Protein AF-A0A4R4ZJU9-F1 (afdb_monomer)

Radius of 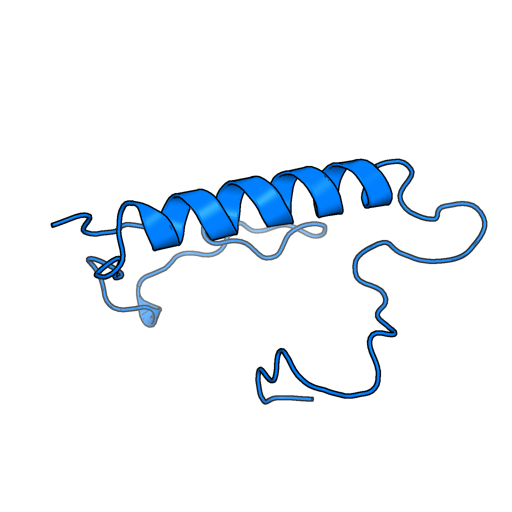gyration: 15.34 Å; Cα contacts (8 Å, |Δi|>4): 45; chains: 1; bounding box: 32×27×34 Å

Foldseek 3Di:
DPDDDPPDPDPDDCLQHDDPRRNPCVVVVVVCCVVVVVVLCVQQVPKDAPDDPVPFDFDPDPNDTDGPDGHIDRD

Sequence (75 aa):
AHQFNPDRPDHTHLAFGVGAHYCLGAPLARLETRIALSELFHRHPDLRLSVPADQLTQVPSLFTNCPRELPVSLS

Structure (mmCIF, N/CA/C/O backbone):
data_AF-A0A4R4ZJU9-F1
#
_entry.id   AF-A0A4R4ZJU9-F1
#
loop_
_atom_site.group_PDB
_atom_site.id
_atom_site.type_symbol
_atom_site.label_atom_id
_atom_site.label_alt_id
_atom_site.label_comp_id
_atom_site.label_asym_id
_atom_site.label_entity_id
_atom_site.label_seq_id
_atom_site.pdbx_PDB_ins_code
_atom_site.Cartn_x
_atom_site.Cartn_y
_atom_site.Cartn_z
_atom_site.occupancy
_atom_site.B_iso_or_equiv
_atom_site.auth_seq_id
_atom_site.auth_comp_id
_atom_site.auth_asym_id
_atom_site.auth_atom_id
_atom_site.pdbx_PDB_model_num
ATOM 1 N N . ALA A 1 1 ? -7.561 13.867 -9.087 1.00 72.12 1 ALA A N 1
ATOM 2 C CA . ALA A 1 1 ? -6.468 13.148 -8.393 1.00 72.12 1 ALA A CA 1
ATOM 3 C C . ALA A 1 1 ? -6.732 12.925 -6.897 1.00 72.12 1 ALA A C 1
ATOM 5 O O . ALA A 1 1 ? -6.255 11.932 -6.374 1.00 72.12 1 ALA A O 1
ATOM 6 N N . HIS A 1 2 ? -7.484 13.792 -6.204 1.00 90.62 2 HIS A N 1
ATOM 7 C CA . HIS A 1 2 ? -7.688 13.713 -4.742 1.00 90.62 2 HIS A CA 1
ATOM 8 C C . HIS A 1 2 ? -8.811 12.764 -4.279 1.00 90.62 2 HIS A C 1
ATOM 10 O O . HIS A 1 2 ? -9.210 12.809 -3.122 1.00 90.62 2 HIS A O 1
ATOM 16 N N . GLN A 1 3 ? -9.333 11.922 -5.171 1.00 91.94 3 GLN A N 1
ATOM 17 C CA . GLN A 1 3 ? -10.356 10.927 -4.859 1.00 91.94 3 GLN A CA 1
ATOM 18 C C . GLN A 1 3 ? -9.780 9.538 -5.121 1.00 91.94 3 GLN A C 1
ATOM 20 O O . GLN A 1 3 ? -9.184 9.301 -6.175 1.00 91.94 3 GLN A O 1
ATOM 25 N N . PHE A 1 4 ? -9.966 8.626 -4.170 1.00 92.62 4 PHE A N 1
ATOM 26 C CA . PHE A 1 4 ? -9.654 7.218 -4.363 1.00 92.62 4 PHE A CA 1
ATOM 27 C C . PHE A 1 4 ? -10.764 6.565 -5.196 1.00 92.62 4 PHE A C 1
ATOM 29 O O . PHE A 1 4 ? -11.908 6.501 -4.758 1.00 92.62 4 PHE A O 1
ATOM 36 N N . ASN A 1 5 ? -10.425 6.121 -6.408 1.00 94.00 5 ASN A N 1
ATOM 37 C CA . ASN A 1 5 ? -11.315 5.376 -7.296 1.00 94.00 5 ASN A CA 1
ATOM 38 C C . ASN A 1 5 ? -10.560 4.141 -7.828 1.00 94.00 5 ASN A C 1
ATOM 40 O O . ASN A 1 5 ? -9.663 4.322 -8.662 1.00 94.00 5 ASN A O 1
ATOM 44 N N . PRO A 1 6 ? -10.869 2.924 -7.338 1.00 91.06 6 PRO A N 1
ATOM 45 C CA . PRO A 1 6 ? -10.219 1.696 -7.793 1.00 91.06 6 PRO A CA 1
ATOM 46 C C . PRO A 1 6 ? -10.614 1.297 -9.223 1.00 91.06 6 PRO A C 1
ATOM 48 O O . PRO A 1 6 ? -9.805 0.676 -9.902 1.00 91.06 6 PRO A O 1
ATOM 51 N N . ASP A 1 7 ? -11.789 1.716 -9.703 1.00 94.44 7 ASP A N 1
ATOM 52 C CA . ASP A 1 7 ? -12.341 1.354 -11.019 1.00 94.44 7 ASP A CA 1
ATOM 53 C C . ASP A 1 7 ? -12.036 2.399 -12.105 1.00 94.44 7 ASP A C 1
ATOM 55 O O . ASP A 1 7 ? -12.673 2.451 -13.161 1.00 94.44 7 ASP A O 1
ATOM 59 N N . ARG A 1 8 ? -11.087 3.303 -11.845 1.00 93.81 8 ARG A N 1
ATOM 60 C CA . ARG A 1 8 ? -10.711 4.340 -12.810 1.00 93.81 8 ARG A CA 1
ATOM 61 C C . ARG A 1 8 ? -10.147 3.695 -14.092 1.00 93.81 8 ARG A C 1
ATOM 63 O O . ARG A 1 8 ? -9.370 2.760 -13.996 1.00 93.81 8 ARG A O 1
ATOM 70 N N . PRO A 1 9 ? -10.432 4.225 -15.291 1.00 93.06 9 PRO A N 1
ATOM 71 C CA . PRO A 1 9 ? -10.029 3.579 -16.546 1.00 93.06 9 PRO A CA 1
ATOM 72 C C . PRO A 1 9 ? -8.517 3.633 -16.828 1.00 93.06 9 PRO A C 1
ATOM 74 O O . PRO A 1 9 ? -7.996 2.783 -17.545 1.00 93.06 9 PRO A O 1
ATOM 77 N N . ASP A 1 10 ? -7.805 4.628 -16.286 1.00 90.56 10 ASP A N 1
ATOM 78 C CA . ASP A 1 10 ? -6.356 4.779 -16.455 1.00 90.56 10 ASP A CA 1
ATOM 79 C C . ASP A 1 10 ? -5.592 4.314 -15.208 1.00 90.56 10 ASP A C 1
ATOM 81 O O . ASP A 1 10 ? -5.717 4.871 -14.111 1.00 90.56 10 ASP A O 1
ATOM 85 N N . HIS A 1 11 ? -4.761 3.289 -15.380 1.00 86.94 11 HIS A N 1
ATOM 86 C CA . HIS A 1 11 ? -3.935 2.713 -14.319 1.00 86.94 11 HIS A CA 1
ATOM 87 C C . HIS A 1 11 ? -2.475 3.185 -14.370 1.00 86.94 11 HIS A C 1
ATOM 89 O O . HIS A 1 11 ? -1.643 2.687 -13.610 1.00 86.94 11 HIS A O 1
ATOM 95 N N . THR A 1 12 ? -2.145 4.158 -15.221 1.00 90.69 12 THR A N 1
ATOM 96 C CA . THR A 1 12 ? -0.795 4.716 -15.320 1.00 90.69 12 THR A CA 1
ATOM 97 C C . THR A 1 12 ? -0.429 5.454 -14.031 1.00 90.69 12 THR A C 1
ATOM 99 O O . THR A 1 12 ? -1.168 6.309 -13.542 1.00 90.69 12 THR A O 1
ATOM 102 N N . HIS A 1 13 ? 0.711 5.102 -13.434 1.00 92.38 13 HIS A N 1
ATOM 103 C CA . HIS A 1 13 ? 1.205 5.730 -12.211 1.00 92.38 13 HIS A CA 1
ATOM 104 C C . HIS A 1 13 ? 2.720 5.559 -12.053 1.00 92.38 13 HIS A C 1
ATOM 106 O O . HIS A 1 13 ? 3.309 4.604 -12.557 1.00 92.38 13 HIS A O 1
ATOM 112 N N . LEU A 1 14 ? 3.342 6.432 -11.258 1.00 94.25 14 LEU A N 1
ATOM 113 C CA . LEU A 1 14 ? 4.790 6.419 -11.005 1.00 94.25 14 LEU A CA 1
ATOM 114 C C . LEU A 1 14 ? 5.199 5.693 -9.712 1.00 94.25 14 LEU A C 1
ATOM 116 O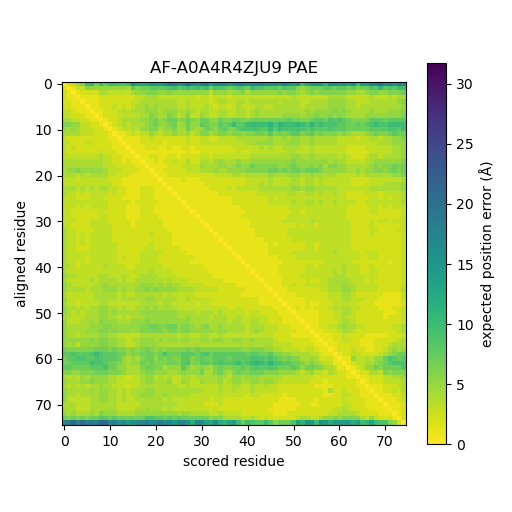 O . LEU A 1 14 ? 6.368 5.729 -9.348 1.00 94.25 14 LEU A O 1
ATOM 120 N N . ALA A 1 15 ? 4.277 5.002 -9.029 1.00 93.12 15 ALA A N 1
ATOM 121 C CA . ALA A 1 15 ? 4.562 4.336 -7.747 1.00 93.12 15 ALA A CA 1
ATOM 122 C C . ALA A 1 15 ? 5.721 3.310 -7.786 1.00 93.12 15 ALA A C 1
ATOM 124 O O . ALA A 1 15 ? 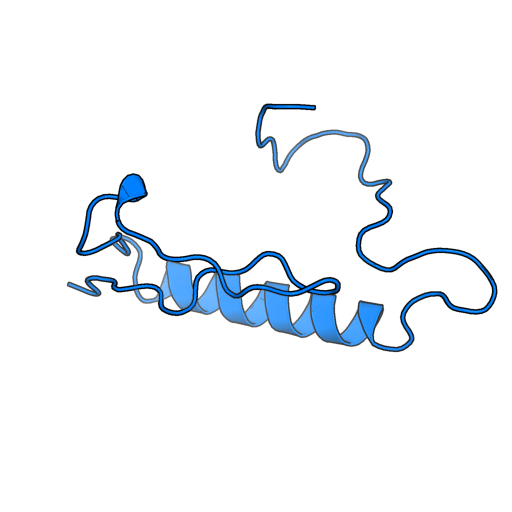6.339 3.058 -6.761 1.00 93.12 15 ALA A O 1
ATOM 125 N N . PHE A 1 16 ? 6.035 2.742 -8.958 1.00 95.44 16 PHE A N 1
ATOM 126 C CA . PHE A 1 16 ? 7.161 1.816 -9.165 1.00 95.44 16 PHE A CA 1
ATOM 127 C C . PHE A 1 16 ? 8.303 2.420 -10.006 1.00 95.44 16 PHE A C 1
ATOM 129 O O . PHE A 1 16 ? 9.179 1.691 -10.470 1.00 95.44 16 PHE A O 1
ATOM 136 N N . GLY A 1 17 ? 8.297 3.737 -10.228 1.00 94.44 17 GLY A N 1
ATOM 137 C CA . GLY A 1 17 ? 9.225 4.405 -11.141 1.00 94.44 17 GLY A CA 1
ATOM 138 C C . GLY A 1 17 ? 8.971 4.071 -12.616 1.00 94.44 17 GLY A C 1
ATOM 139 O O . GLY A 1 17 ? 7.938 3.500 -12.970 1.00 94.44 17 GLY A O 1
ATOM 140 N N . VAL A 1 18 ? 9.917 4.454 -13.480 1.00 95.69 18 VAL A N 1
ATOM 141 C CA . VAL A 1 18 ? 9.909 4.238 -14.941 1.00 95.69 18 VAL A CA 1
ATOM 142 C C . VAL A 1 18 ? 11.344 4.091 -15.471 1.00 95.69 18 VAL A C 1
ATOM 144 O O . VAL A 1 18 ? 12.297 4.518 -14.820 1.00 95.69 18 VAL A O 1
ATOM 147 N N . GLY A 1 19 ? 11.506 3.530 -16.673 1.00 95.94 19 GLY A N 1
ATOM 148 C CA . GLY A 1 19 ? 12.797 3.465 -17.371 1.00 95.94 19 GLY A CA 1
ATOM 149 C C . GLY A 1 19 ? 13.766 2.420 -16.807 1.00 95.94 19 GLY A C 1
ATOM 150 O O . GLY A 1 19 ? 13.346 1.385 -16.296 1.00 95.94 19 GLY A O 1
ATOM 151 N N . ALA A 1 20 ? 15.072 2.689 -16.910 1.00 97.56 20 ALA A N 1
ATOM 152 C CA . ALA A 1 20 ? 16.138 1.743 -16.548 1.00 97.56 20 ALA A CA 1
ATOM 153 C C . ALA A 1 20 ? 16.127 1.316 -15.068 1.00 97.56 20 ALA A C 1
ATOM 155 O O . ALA A 1 20 ? 16.620 0.243 -14.732 1.00 97.56 20 ALA A O 1
ATOM 156 N N . HIS A 1 21 ? 15.540 2.139 -14.196 1.00 96.12 21 HIS A N 1
ATOM 157 C CA . HIS A 1 21 ? 15.394 1.869 -12.764 1.00 96.12 21 HIS A CA 1
ATOM 1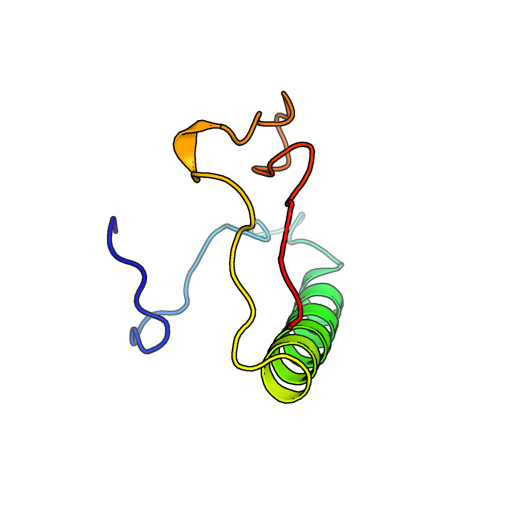58 C C . HIS A 1 21 ? 13.943 1.563 -12.372 1.00 96.12 21 HIS A C 1
ATOM 160 O O . HIS A 1 21 ? 13.557 1.769 -11.222 1.00 96.12 21 HIS A O 1
ATOM 166 N N . TYR A 1 22 ? 13.122 1.090 -13.318 1.00 96.75 22 TYR A N 1
ATOM 167 C CA . TYR A 1 22 ? 11.803 0.556 -12.991 1.00 96.75 22 TYR A CA 1
ATOM 168 C C . TYR A 1 22 ? 11.935 -0.511 -11.901 1.00 96.75 22 TYR A C 1
ATOM 170 O O . TYR A 1 22 ? 12.817 -1.369 -11.972 1.00 96.75 22 TYR A O 1
ATOM 178 N N . CYS A 1 23 ? 11.076 -0.443 -10.882 1.00 96.44 23 CYS A N 1
ATOM 179 C CA . CYS A 1 23 ? 11.172 -1.308 -9.716 1.00 96.44 23 CYS A CA 1
ATOM 180 C C . CYS A 1 23 ? 11.176 -2.781 -10.139 1.00 96.44 23 CYS A C 1
ATOM 182 O O . CYS A 1 23 ? 10.161 -3.323 -10.584 1.00 96.44 23 CYS A O 1
ATOM 184 N N . LEU A 1 24 ? 12.320 -3.436 -9.940 1.00 98.06 24 LEU A N 1
ATOM 185 C CA . LEU A 1 24 ? 12.510 -4.849 -10.257 1.00 98.06 24 LEU A CA 1
ATOM 186 C C . LEU A 1 24 ? 11.483 -5.736 -9.532 1.00 98.06 24 LEU A C 1
ATOM 188 O O . LEU A 1 24 ? 11.017 -6.730 -10.079 1.00 98.06 24 LEU A O 1
ATOM 192 N N . GLY A 1 25 ? 11.087 -5.336 -8.320 1.00 97.94 25 GLY A N 1
ATOM 193 C CA . GLY A 1 25 ? 10.102 -6.033 -7.496 1.00 97.94 25 GLY A CA 1
ATOM 194 C C . GLY A 1 25 ? 8.637 -5.741 -7.836 1.00 97.94 25 GLY A C 1
ATOM 195 O O . GLY A 1 25 ? 7.764 -6.332 -7.208 1.00 97.94 25 GLY A O 1
ATOM 196 N N . ALA A 1 26 ? 8.321 -4.870 -8.803 1.00 97.44 26 ALA A N 1
ATOM 197 C CA . ALA A 1 26 ? 6.936 -4.471 -9.079 1.00 97.44 26 ALA A CA 1
ATOM 198 C C . ALA A 1 26 ? 5.976 -5.647 -9.375 1.00 97.44 26 ALA A C 1
ATOM 200 O O . ALA A 1 26 ? 4.840 -5.610 -8.895 1.00 97.44 26 ALA A O 1
ATOM 201 N N . PRO A 1 27 ? 6.361 -6.702 -10.127 1.00 97.19 27 PRO A N 1
ATOM 202 C CA . PRO A 1 27 ? 5.491 -7.863 -10.325 1.00 97.19 27 PRO A CA 1
ATOM 203 C C . PRO A 1 27 ? 5.206 -8.623 -9.024 1.00 97.19 27 PRO A C 1
ATOM 205 O O . PRO A 1 27 ? 4.060 -9.004 -8.783 1.00 97.19 27 PRO A O 1
ATOM 208 N N . LEU A 1 28 ? 6.225 -8.795 -8.176 1.00 98.50 28 LEU A N 1
ATOM 209 C CA . LEU A 1 28 ? 6.096 -9.484 -6.893 1.00 98.50 28 LEU A CA 1
ATOM 210 C C . LEU A 1 28 ? 5.229 -8.676 -5.924 1.00 98.50 28 LEU A C 1
ATOM 212 O O . LEU A 1 28 ? 4.239 -9.196 -5.423 1.00 98.50 28 LEU A O 1
ATOM 216 N N . ALA A 1 29 ? 5.515 -7.382 -5.761 1.00 97.56 29 ALA A N 1
ATOM 217 C CA . ALA A 1 29 ? 4.738 -6.494 -4.901 1.00 97.56 29 ALA A CA 1
ATOM 218 C C . ALA A 1 29 ? 3.249 -6.469 -5.292 1.00 97.56 29 ALA A C 1
ATOM 220 O O . ALA A 1 29 ? 2.374 -6.482 -4.427 1.00 97.56 29 ALA A O 1
ATOM 221 N N . ARG A 1 30 ? 2.932 -6.491 -6.597 1.00 96.81 30 ARG A N 1
ATOM 222 C CA . ARG A 1 30 ? 1.544 -6.601 -7.083 1.00 96.81 30 ARG A CA 1
ATOM 223 C C . ARG A 1 30 ? 0.899 -7.937 -6.718 1.00 96.81 30 ARG A C 1
ATOM 225 O O . ARG A 1 30 ? -0.278 -7.950 -6.366 1.00 96.81 30 ARG A O 1
ATOM 232 N N . LEU A 1 31 ? 1.629 -9.046 -6.845 1.00 98.44 31 LEU A N 1
ATOM 233 C CA . LEU A 1 31 ? 1.129 -10.371 -6.478 1.00 98.44 31 LEU A CA 1
ATOM 234 C C . LEU A 1 31 ? 0.838 -10.445 -4.976 1.00 98.44 31 LEU A C 1
ATOM 236 O O . LEU A 1 31 ? -0.272 -10.810 -4.593 1.00 98.44 31 LEU A O 1
ATOM 240 N N . GLU A 1 32 ? 1.803 -10.039 -4.155 1.00 98.69 32 GLU A N 1
ATOM 241 C CA . GLU A 1 32 ? 1.689 -10.026 -2.698 1.00 98.69 32 GLU A CA 1
ATOM 242 C C . GLU A 1 32 ? 0.542 -9.129 -2.242 1.00 98.69 32 GLU A C 1
ATOM 244 O O . GLU A 1 32 ? -0.308 -9.579 -1.484 1.00 98.69 32 GLU A O 1
ATOM 249 N N . THR A 1 33 ? 0.447 -7.902 -2.768 1.00 97.38 33 THR A N 1
ATOM 250 C CA . THR A 1 33 ? -0.637 -6.967 -2.424 1.00 97.38 33 THR A CA 1
ATOM 251 C C . THR A 1 33 ? -2.004 -7.549 -2.771 1.00 97.38 33 THR A C 1
ATOM 253 O O . THR A 1 33 ? -2.932 -7.461 -1.970 1.00 97.38 33 THR A O 1
ATOM 256 N N . ARG A 1 34 ? -2.139 -8.178 -3.947 1.00 97.50 34 ARG A N 1
ATOM 257 C CA . ARG A 1 34 ? -3.404 -8.790 -4.370 1.00 97.50 34 ARG A CA 1
ATOM 258 C C . ARG A 1 34 ? -3.833 -9.891 -3.408 1.00 97.50 34 ARG A C 1
ATOM 260 O O . ARG A 1 34 ? -4.989 -9.904 -3.000 1.00 97.50 34 ARG A O 1
ATOM 267 N N . ILE A 1 35 ? -2.920 -10.795 -3.056 1.00 98.50 35 ILE A N 1
ATOM 268 C CA . ILE A 1 35 ? -3.214 -11.911 -2.151 1.00 98.50 35 ILE A CA 1
ATOM 269 C C . ILE A 1 35 ? -3.486 -11.380 -0.743 1.00 98.50 35 ILE A C 1
ATOM 271 O O . ILE A 1 35 ? -4.541 -11.652 -0.184 1.00 98.50 35 ILE A O 1
ATOM 275 N N . ALA A 1 36 ? -2.573 -10.579 -0.194 1.00 98.25 36 ALA A N 1
ATOM 276 C CA . ALA A 1 36 ? -2.643 -10.103 1.180 1.00 98.25 36 ALA A CA 1
ATOM 277 C C . ALA A 1 36 ? -3.903 -9.272 1.446 1.00 98.25 36 ALA A C 1
ATOM 279 O O . ALA A 1 36 ? -4.593 -9.538 2.425 1.00 98.25 36 ALA A O 1
ATOM 280 N N . LEU A 1 37 ? -4.235 -8.308 0.577 1.00 96.94 37 LEU A N 1
ATOM 281 C CA . LEU A 1 37 ? -5.424 -7.474 0.771 1.00 96.94 37 LEU A CA 1
ATOM 282 C C . LEU A 1 37 ? -6.718 -8.270 0.584 1.00 96.94 37 LEU A C 1
ATOM 284 O O . LEU A 1 37 ? -7.632 -8.115 1.389 1.00 96.94 37 LEU A O 1
ATOM 288 N N . SER A 1 38 ? -6.791 -9.142 -0.429 1.00 97.56 38 SER A N 1
ATOM 289 C CA . SER A 1 38 ? -7.989 -9.967 -0.648 1.00 97.56 38 SER A CA 1
ATOM 290 C C . SER A 1 38 ? -8.249 -10.876 0.549 1.00 97.56 38 SER A C 1
ATOM 292 O O . SER A 1 38 ? -9.358 -10.914 1.067 1.00 97.56 38 SER A O 1
ATOM 294 N N . GLU A 1 39 ? -7.212 -11.554 1.037 1.00 98.12 39 GLU A N 1
ATOM 295 C CA . GLU A 1 39 ? -7.306 -12.447 2.189 1.00 98.12 39 GLU A CA 1
ATOM 296 C C . GLU A 1 39 ? -7.616 -11.709 3.494 1.00 98.12 39 GLU A C 1
ATOM 298 O O . GLU A 1 39 ? -8.420 -12.184 4.295 1.00 98.12 39 GLU A O 1
ATOM 303 N N . LEU A 1 40 ? -6.996 -10.547 3.716 1.00 97.31 40 LEU A N 1
ATOM 304 C CA . LEU A 1 40 ? -7.223 -9.736 4.909 1.00 97.31 40 LEU A CA 1
ATOM 305 C C . LEU A 1 40 ? -8.695 -9.330 5.023 1.00 97.31 40 LEU A C 1
ATOM 307 O O . LEU A 1 40 ? -9.317 -9.588 6.051 1.00 97.31 40 LEU A O 1
ATOM 311 N N . PHE A 1 41 ? -9.254 -8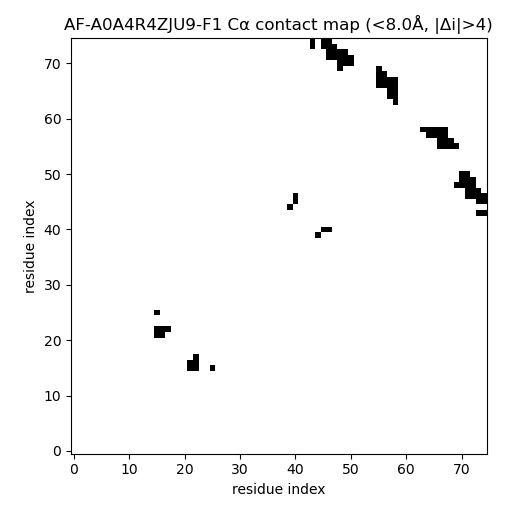.741 3.963 1.00 96.31 41 PHE A N 1
ATOM 312 C CA . PHE A 1 41 ? -10.644 -8.282 3.966 1.00 96.31 41 PHE A CA 1
ATOM 313 C C . PHE A 1 41 ? -11.651 -9.427 3.837 1.00 96.31 41 PHE A C 1
ATOM 315 O O . PHE A 1 41 ? -12.774 -9.296 4.311 1.00 96.31 41 PHE A O 1
ATOM 322 N N . HIS A 1 42 ? -11.262 -10.568 3.257 1.00 97.06 42 HIS A N 1
ATOM 323 C CA . HIS A 1 42 ? -12.099 -11.766 3.268 1.00 97.06 42 HIS A CA 1
ATOM 324 C C . HIS A 1 42 ? -12.264 -12.339 4.684 1.00 97.06 42 HIS A C 1
ATOM 326 O O . HIS A 1 42 ? -13.370 -12.713 5.066 1.00 97.06 42 HIS A O 1
ATOM 332 N N . ARG A 1 43 ? -11.183 -12.397 5.476 1.00 97.25 43 ARG A N 1
ATOM 333 C CA . ARG A 1 43 ? -11.212 -12.947 6.846 1.00 97.25 43 ARG A CA 1
ATOM 334 C C . ARG A 1 43 ? -11.720 -11.959 7.894 1.00 97.25 43 ARG A C 1
ATOM 336 O O . ARG A 1 43 ? -12.309 -12.388 8.880 1.00 97.25 43 ARG A O 1
ATOM 343 N N . HIS A 1 44 ? -11.482 -10.665 7.692 1.00 97.75 44 HIS A N 1
ATOM 344 C CA . HIS A 1 44 ? -11.883 -9.589 8.599 1.00 97.75 44 HIS A CA 1
ATOM 345 C C . HIS A 1 44 ? -12.684 -8.525 7.830 1.00 97.75 44 HIS A C 1
ATOM 347 O O . HIS A 1 44 ? -12.159 -7.443 7.556 1.00 97.75 44 HIS A O 1
ATOM 353 N N . PRO A 1 45 ? -13.941 -8.822 7.448 1.00 96.50 45 PRO A N 1
ATOM 354 C CA . PRO A 1 45 ? -14.766 -7.896 6.669 1.00 96.50 45 PRO A CA 1
ATOM 355 C C . PRO A 1 45 ? -15.056 -6.595 7.426 1.00 96.50 45 PRO A C 1
ATOM 357 O O . PRO A 1 45 ? -15.127 -5.531 6.818 1.00 96.50 45 PRO A O 1
ATOM 360 N N . ASP A 1 46 ? -15.132 -6.670 8.755 1.00 96.81 46 ASP A N 1
ATOM 361 C CA . ASP A 1 46 ? -15.369 -5.531 9.637 1.00 96.81 46 ASP A CA 1
A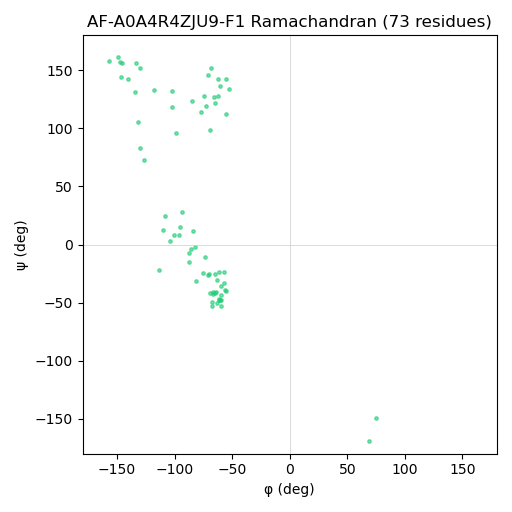TOM 362 C C . ASP A 1 46 ? -14.057 -4.917 10.157 1.00 96.81 46 ASP A C 1
ATOM 364 O O . ASP A 1 46 ? -14.019 -4.363 11.252 1.00 96.81 46 ASP A O 1
ATOM 368 N N . LEU A 1 47 ? -12.942 -5.023 9.423 1.00 97.56 47 LEU A N 1
ATOM 369 C CA . LEU A 1 47 ? -11.669 -4.398 9.802 1.00 97.56 47 LEU A CA 1
ATOM 370 C C . LEU A 1 47 ? -11.804 -2.867 9.856 1.00 97.56 47 LEU A C 1
ATOM 372 O O . LEU A 1 47 ? -12.199 -2.224 8.885 1.00 97.56 47 LEU A O 1
ATOM 376 N N . ARG A 1 48 ? -11.397 -2.261 10.975 1.00 97.12 48 ARG A N 1
ATOM 377 C CA . ARG A 1 48 ? -11.409 -0.801 11.167 1.00 97.12 48 ARG A CA 1
ATOM 378 C C . ARG A 1 48 ? -10.264 -0.343 12.049 1.00 97.12 48 ARG A C 1
ATOM 380 O O . ARG A 1 48 ? -9.758 -1.116 12.861 1.00 97.12 48 ARG A O 1
ATOM 387 N N . LEU A 1 49 ? -9.891 0.928 11.914 1.00 97.56 49 LEU A N 1
ATOM 388 C CA . LEU A 1 49 ? -8.956 1.563 12.837 1.00 97.56 49 LEU A CA 1
ATOM 389 C C . LEU A 1 49 ? -9.533 1.546 14.256 1.00 97.56 49 LEU A C 1
ATOM 391 O O . LEU A 1 49 ? -10.713 1.837 14.454 1.00 97.56 49 LEU A O 1
ATOM 395 N N . SER A 1 50 ? -8.698 1.217 15.239 1.00 97.56 50 SER A N 1
ATOM 396 C CA . SER A 1 50 ? -9.067 1.304 16.658 1.00 97.56 50 SER A CA 1
ATOM 397 C C . SER A 1 50 ? -8.834 2.699 17.249 1.00 97.56 50 SER A C 1
ATOM 399 O O . SER A 1 50 ? -9.201 2.948 18.395 1.00 97.56 50 SER A O 1
ATOM 401 N N . VAL A 1 51 ? -8.264 3.613 16.458 1.00 97.31 51 VAL A N 1
ATOM 402 C CA . VAL A 1 51 ? -8.019 5.019 16.800 1.00 97.31 51 VAL A CA 1
ATOM 403 C C . VAL A 1 51 ? -8.461 5.939 15.652 1.00 97.31 51 VAL A C 1
ATOM 405 O O . VAL A 1 51 ? -8.499 5.504 14.498 1.00 97.31 51 VAL A O 1
ATOM 408 N N . PRO A 1 52 ? -8.779 7.216 15.923 1.00 97.12 52 PRO A N 1
ATOM 409 C CA . PRO A 1 52 ? -8.973 8.222 14.881 1.00 97.12 52 PRO A CA 1
ATOM 410 C C . PRO A 1 52 ? -7.755 8.351 13.948 1.00 97.12 52 PRO A C 1
ATOM 412 O O . PRO A 1 52 ? -6.608 8.271 14.383 1.00 97.12 52 PRO A O 1
ATOM 415 N N . ALA A 1 53 ? -7.997 8.560 12.650 1.00 94.69 53 ALA A N 1
ATOM 416 C CA . ALA A 1 53 ? -6.937 8.577 11.634 1.00 94.69 53 ALA A CA 1
ATOM 417 C C . ALA A 1 53 ? -5.929 9.732 11.800 1.00 94.69 53 ALA A C 1
ATOM 419 O O . ALA A 1 53 ? -4.780 9.610 11.379 1.00 94.69 53 ALA A O 1
ATOM 420 N N . ASP A 1 54 ? -6.341 10.835 12.423 1.00 95.81 54 ASP A N 1
ATOM 421 C CA . ASP A 1 54 ? -5.493 11.993 12.727 1.00 95.81 54 ASP A CA 1
ATOM 422 C C . ASP A 1 54 ? -4.495 11.738 13.872 1.00 95.81 54 ASP A C 1
ATOM 424 O O . ASP A 1 54 ? -3.563 12.518 14.052 1.00 95.81 54 ASP A O 1
ATOM 428 N N . GLN A 1 55 ? -4.632 10.623 14.598 1.00 96.81 55 GLN A N 1
ATOM 429 C CA . GLN A 1 55 ? -3.679 10.189 15.625 1.00 96.81 55 GLN A CA 1
ATOM 430 C C . GLN A 1 55 ? -2.535 9.332 15.060 1.00 96.81 55 GLN A C 1
ATOM 432 O O . GLN A 1 55 ? -1.577 9.023 15.771 1.00 96.81 55 GLN A O 1
ATOM 437 N N . LEU A 1 56 ? -2.595 8.950 13.778 1.00 96.81 56 LEU A N 1
ATOM 438 C CA . LEU A 1 56 ? -1.550 8.147 13.149 1.00 96.81 56 LEU A CA 1
ATOM 439 C C . LEU A 1 56 ? -0.288 8.984 12.910 1.00 96.81 56 LEU A C 1
ATOM 441 O O . LEU A 1 56 ? -0.279 9.944 12.140 1.00 96.81 56 LEU A O 1
ATOM 445 N N . THR A 1 57 ? 0.821 8.573 13.521 1.00 96.06 57 THR A N 1
ATOM 446 C CA . THR A 1 57 ? 2.120 9.231 13.324 1.00 96.06 57 THR A CA 1
ATOM 447 C C . THR A 1 57 ? 2.817 8.680 12.084 1.00 96.06 57 THR A C 1
ATOM 449 O O . THR A 1 57 ? 3.068 7.480 12.004 1.00 96.06 57 THR A O 1
ATOM 452 N N . GLN A 1 58 ? 3.177 9.540 11.128 1.00 95.25 58 GLN A N 1
ATOM 453 C CA . GLN A 1 58 ? 3.930 9.138 9.933 1.00 95.25 58 GLN A CA 1
ATOM 454 C C . GLN A 1 58 ? 5.387 8.788 10.253 1.00 95.25 58 GLN A C 1
ATOM 456 O O . GLN A 1 58 ? 6.023 9.403 11.116 1.00 95.25 58 GLN A O 1
ATOM 461 N N . VAL A 1 59 ? 5.941 7.817 9.527 1.00 94.19 59 VAL A N 1
ATOM 462 C CA . VAL A 1 59 ? 7.386 7.578 9.526 1.00 94.19 59 VAL A CA 1
ATOM 463 C C . VAL A 1 59 ? 8.058 8.680 8.699 1.00 94.19 59 VAL A C 1
ATOM 465 O O . VAL A 1 59 ? 7.676 8.876 7.545 1.00 94.19 59 VAL A O 1
ATOM 468 N N . PRO A 1 60 ? 9.074 9.390 9.228 1.00 93.19 60 PRO A N 1
ATOM 469 C CA . PRO A 1 60 ? 9.848 10.327 8.424 1.00 93.19 60 PRO A CA 1
ATOM 470 C C . PRO A 1 60 ? 10.692 9.540 7.413 1.00 93.19 60 PRO A C 1
ATOM 472 O O . PRO A 1 60 ? 11.736 8.987 7.754 1.00 93.19 60 PRO A O 1
ATOM 475 N N . SER A 1 61 ? 10.210 9.449 6.175 1.00 93.25 61 SER A N 1
ATOM 476 C CA . SER A 1 61 ? 10.835 8.680 5.101 1.00 93.25 61 SER A CA 1
ATOM 477 C C . SER A 1 61 ? 10.739 9.423 3.774 1.00 93.25 61 SER A C 1
ATOM 479 O O . SER A 1 61 ? 9.736 10.065 3.471 1.00 93.25 61 SER A O 1
ATOM 481 N N . LEU A 1 62 ? 11.799 9.315 2.974 1.00 86.94 62 LEU A N 1
ATOM 482 C CA . LEU A 1 62 ? 11.845 9.839 1.607 1.00 86.94 62 LEU A CA 1
ATOM 483 C C . LEU A 1 62 ? 11.306 8.838 0.577 1.00 86.94 62 LEU A C 1
AT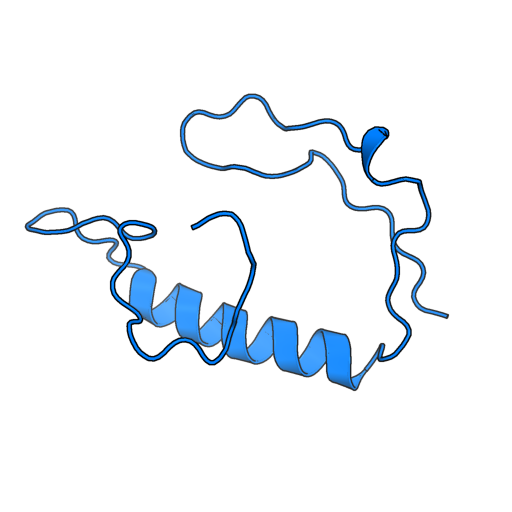OM 485 O O . LEU A 1 62 ? 11.040 9.214 -0.561 1.00 86.94 62 LEU A O 1
ATOM 489 N N . PHE A 1 63 ? 11.163 7.567 0.960 1.00 85.00 63 PHE A N 1
ATOM 490 C CA . PHE A 1 63 ? 10.857 6.470 0.036 1.00 85.00 63 PHE A CA 1
ATOM 491 C C . PHE A 1 63 ? 9.478 5.855 0.268 1.00 85.00 63 PHE A C 1
ATOM 493 O O . PHE A 1 63 ? 8.921 5.231 -0.631 1.00 85.00 63 PHE A O 1
ATOM 500 N N . THR A 1 64 ? 8.921 6.014 1.467 1.00 88.00 64 THR A N 1
ATOM 501 C CA . THR A 1 64 ? 7.680 5.357 1.880 1.00 88.00 64 THR A CA 1
ATOM 502 C C . THR A 1 64 ? 6.763 6.348 2.569 1.00 88.00 64 THR A C 1
ATOM 504 O O . THR A 1 64 ? 7.172 7.037 3.496 1.00 88.00 64 THR A O 1
ATOM 507 N N . ASN A 1 65 ? 5.502 6.377 2.149 1.00 91.69 65 ASN A N 1
ATOM 508 C CA . ASN A 1 65 ? 4.444 7.082 2.858 1.00 91.69 65 ASN A CA 1
ATOM 509 C C . ASN A 1 65 ? 3.668 6.057 3.690 1.00 91.69 65 ASN A C 1
ATOM 511 O O . ASN A 1 65 ? 2.832 5.331 3.147 1.00 91.69 65 ASN A O 1
ATOM 515 N N . CYS A 1 66 ? 4.009 5.928 4.969 1.00 92.94 66 CYS A N 1
ATOM 516 C CA . CYS A 1 66 ? 3.369 4.977 5.866 1.00 92.94 66 CYS A CA 1
ATOM 517 C C . CYS A 1 66 ? 3.298 5.509 7.303 1.00 92.94 66 CYS A C 1
ATOM 519 O O . CYS A 1 66 ? 4.239 6.157 7.783 1.00 92.94 66 CYS A O 1
ATOM 521 N N . PRO A 1 67 ? 2.210 5.202 8.030 1.00 95.75 67 PRO A N 1
ATOM 522 C CA . PRO A 1 67 ? 2.187 5.420 9.461 1.00 95.75 67 PRO A CA 1
ATOM 523 C C . PRO A 1 67 ? 3.159 4.451 10.150 1.00 95.75 67 PRO A C 1
ATOM 525 O O . PRO A 1 67 ? 3.420 3.349 9.666 1.00 95.75 67 PRO A O 1
ATOM 528 N N . ARG A 1 68 ? 3.694 4.870 11.297 1.00 95.44 68 ARG A N 1
ATOM 529 C CA . ARG A 1 68 ? 4.578 4.065 12.151 1.00 95.44 68 ARG A CA 1
ATOM 530 C C . ARG A 1 68 ? 3.895 2.790 12.632 1.00 95.44 68 ARG A C 1
ATOM 532 O O . ARG A 1 68 ? 4.542 1.759 12.765 1.00 95.44 68 ARG A O 1
ATOM 539 N N . GLU A 1 69 ? 2.602 2.889 12.892 1.00 96.31 69 GLU A N 1
ATOM 540 C CA . GLU A 1 69 ? 1.737 1.810 13.340 1.00 96.31 69 GLU A CA 1
ATOM 541 C C . GLU A 1 69 ? 0.338 2.001 12.753 1.00 96.31 69 GLU A C 1
ATOM 543 O O . GLU A 1 69 ? -0.051 3.118 12.405 1.00 96.31 69 GLU A O 1
ATOM 5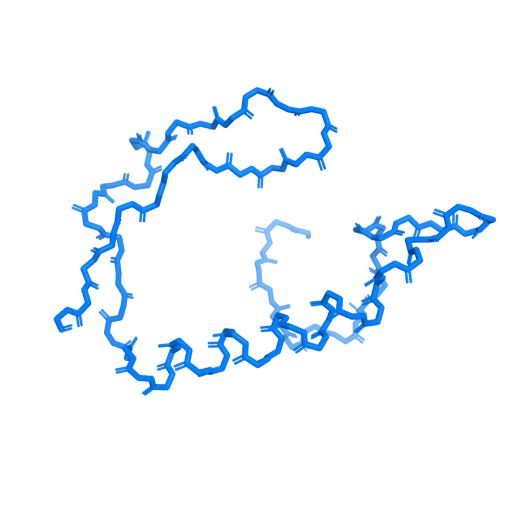48 N N . LEU A 1 70 ? -0.420 0.911 12.643 1.00 96.75 70 LEU A N 1
ATOM 549 C CA . LEU A 1 70 ? -1.806 0.935 12.183 1.00 96.75 70 LEU A CA 1
ATOM 550 C C . LEU A 1 70 ? -2.676 0.148 13.175 1.00 96.75 70 LEU A C 1
ATOM 552 O O . LEU A 1 70 ? -2.912 -1.043 12.967 1.00 96.75 70 LEU A O 1
ATOM 556 N N . PRO A 1 71 ? -3.106 0.772 14.287 1.00 97.56 71 PRO A N 1
ATOM 557 C CA . PRO A 1 71 ? -3.945 0.114 15.278 1.00 97.56 71 PRO A CA 1
ATOM 558 C C . PRO A 1 71 ? -5.305 -0.235 14.668 1.00 97.56 71 PRO A C 1
ATOM 560 O O . PRO A 1 71 ? -6.019 0.643 14.177 1.00 97.56 71 PRO A O 1
ATOM 563 N N . VAL A 1 72 ? -5.662 -1.519 14.688 1.00 97.50 72 VAL A N 1
ATOM 564 C CA . VAL A 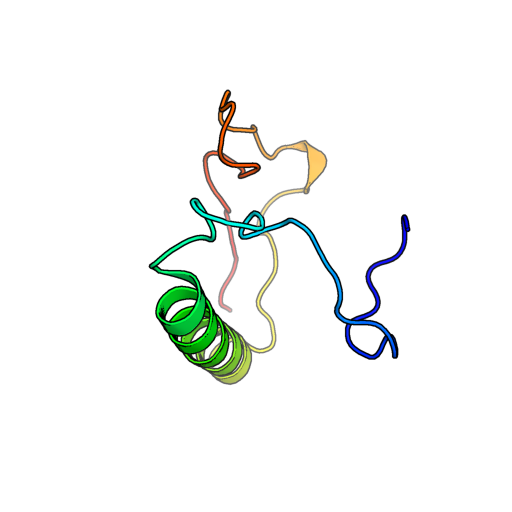1 72 ? -6.910 -2.026 14.107 1.00 97.50 72 VAL A CA 1
ATOM 565 C C . VAL A 1 72 ? -7.672 -2.901 15.090 1.00 97.50 72 VAL A C 1
ATOM 567 O O . VAL A 1 72 ? -7.086 -3.558 15.949 1.00 97.50 72 VAL A O 1
ATOM 570 N N . SER A 1 73 ? -8.991 -2.930 14.935 1.00 96.69 73 SER A N 1
ATOM 571 C CA . SER A 1 73 ? -9.856 -3.931 15.548 1.00 96.69 73 SER A CA 1
ATOM 572 C C . SER A 1 73 ? -10.245 -4.972 14.501 1.00 96.69 73 SER A C 1
ATOM 574 O O . SER A 1 73 ? -10.637 -4.613 13.388 1.00 96.69 73 SER A O 1
ATOM 576 N N . LEU A 1 74 ? -10.115 -6.249 14.872 1.00 92.25 74 LEU A N 1
ATOM 577 C CA . LEU A 1 74 ? -10.403 -7.419 14.029 1.00 92.25 74 LEU A CA 1
ATOM 578 C C . LEU A 1 74 ? -11.729 -8.107 14.378 1.00 92.25 74 LEU A C 1
ATOM 580 O O . LEU A 1 74 ? -11.999 -9.175 13.827 1.00 92.25 74 LEU A O 1
ATOM 584 N N . SER A 1 75 ? -12.484 -7.554 15.342 1.00 78.44 75 SER A N 1
ATOM 585 C CA . SER A 1 75 ? -13.735 -8.167 15.811 1.00 78.44 75 SER A CA 1
ATOM 586 C C . SER A 1 75 ? -14.775 -8.286 14.716 1.00 78.44 75 SER A C 1
ATOM 588 O O . SER A 1 75 ? -14.706 -7.448 13.790 1.00 78.44 75 SER A O 1
#

Mean predicted aligned error: 3.61 Å

Solvent-accessible surface area (backbone atoms only — not comparable to full-atom values): 4974 Å² total; per-residue (Å²): 130,96,66,96,60,93,84,54,93,74,82,85,70,64,92,47,52,65,75,100,70,36,43,86,55,48,69,56,54,53,52,51,50,54,52,52,53,53,52,48,45,70,77,28,75,63,58,43,66,69,56,66,78,88,73,53,52,67,46,95,56,96,86,51,94,46,55,72,61,80,62,61,40,73,107

Secondary structure (DSSP, 8-state):
--S--TT-S----STT--GGG--TTHHHHHHHHHHHHHHHHHH-TT-EESS-GGGPPBP--SS---BS---EE--

Nearest PDB structures (foldseek):
  1odo-assembly1_A  TM=9.329E-01  e=4.895E-05  Streptomyces coelicolor A3(2)
  8yxt-assembly1_A-2  TM=9.109E-01  e=1.377E-03  Kitasatospora mediocidica KCTC 9733
  8yyp-assembly1_A  TM=9.113E-01  e=1.582E-03  Kitasatospora mediocidica KCTC 9733
  3tyw-assembly4_D  TM=9.038E-01  e=2.958E-03  Streptomyces coelicolor
  5nws-assembly1_A  TM=8.911E-01  e=6.813E-03  Streptomyces antibioticus

pLDDT: mean 94.74, std 4.39, range [72.12, 98.69]

InterPro domains:
  IPR001128 Cytochrome P450 [PF00067] (8-43)
  IPR002397 Cytochrome P450, B-class [PR00359] (14-23)
  IPR002397 Cytochrome P450, B-class [PR00359] (23-34)
  IPR017972 Cytochrome P450, conserved site [PS00086] (16-25)
  IPR036396 Cytochrome P450 superfamily [G3DSA:1.10.630.10] (1-74)
  IPR036396 Cytochrome P450 superfamily [SSF48264] (1-74)

Organism: NCBI:txid705336